Protein AF-A0A958L402-F1 (afdb_monomer_lite)

pLDDT: mean 72.67, std 13.92, range [39.25, 90.56]

Structure (mmCIF, N/CA/C/O backbone):
data_AF-A0A958L402-F1
#
_entry.id   AF-A0A958L402-F1
#
loop_
_atom_site.group_PDB
_atom_site.id
_atom_site.type_symbol
_atom_site.label_atom_id
_atom_site.label_alt_id
_atom_site.label_comp_id
_atom_site.label_asym_id
_atom_site.label_entity_id
_atom_site.label_seq_id
_atom_site.pdbx_PDB_ins_code
_atom_site.Cartn_x
_atom_site.Cartn_y
_atom_site.Cartn_z
_atom_site.occupancy
_atom_site.B_iso_or_equiv
_atom_site.auth_seq_id
_atom_site.auth_comp_id
_atom_site.auth_asym_id
_atom_site.auth_atom_id
_atom_site.pdbx_PDB_model_num
ATOM 1 N N . MET A 1 1 ? 1.029 9.260 -17.476 1.00 44.94 1 MET A N 1
ATOM 2 C CA . MET A 1 1 ? 0.482 8.055 -16.816 1.00 44.94 1 MET A CA 1
ATOM 3 C C . MET A 1 1 ? -0.829 8.477 -16.182 1.00 44.94 1 MET A C 1
ATOM 5 O O . MET A 1 1 ? -0.809 9.464 -15.459 1.00 44.94 1 MET A O 1
ATOM 9 N N . ALA A 1 2 ? -1.951 7.851 -16.539 1.00 44.78 2 ALA A N 1
ATOM 10 C CA . ALA A 1 2 ? -3.240 8.185 -15.935 1.00 44.78 2 ALA A CA 1
ATOM 11 C C . ALA A 1 2 ? -3.252 7.725 -14.471 1.00 44.78 2 ALA A C 1
ATOM 13 O O . ALA A 1 2 ? -2.714 6.658 -14.164 1.00 44.78 2 ALA A O 1
ATOM 14 N N . ASP A 1 3 ? -3.825 8.533 -13.579 1.00 52.25 3 ASP A N 1
ATOM 15 C CA . ASP A 1 3 ? -4.133 8.090 -12.223 1.00 52.25 3 ASP A CA 1
ATOM 16 C C . ASP A 1 3 ? -4.994 6.816 -12.287 1.00 52.25 3 ASP A C 1
ATOM 18 O O . ASP A 1 3 ? -5.918 6.724 -13.099 1.00 52.25 3 ASP A O 1
ATOM 22 N N . GLY A 1 4 ? -4.686 5.826 -11.445 1.00 52.94 4 GLY A N 1
ATOM 23 C CA . GLY A 1 4 ? -5.557 4.668 -11.259 1.00 52.94 4 GLY A CA 1
ATOM 24 C C . GLY A 1 4 ? -6.890 5.082 -10.628 1.00 52.94 4 GLY A C 1
ATOM 25 O O . GLY A 1 4 ? -7.111 6.252 -10.288 1.00 52.94 4 GLY A O 1
ATOM 26 N N . ALA A 1 5 ? -7.799 4.121 -10.455 1.00 53.59 5 ALA A N 1
ATOM 27 C CA . ALA A 1 5 ? -9.119 4.391 -9.891 1.00 53.59 5 ALA A CA 1
ATOM 28 C C . ALA A 1 5 ? -9.020 5.210 -8.584 1.00 53.59 5 ALA A C 1
ATOM 30 O O . ALA A 1 5 ? -8.203 4.922 -7.705 1.00 53.59 5 ALA A O 1
ATOM 31 N N . TYR A 1 6 ? -9.870 6.235 -8.458 1.00 53.06 6 TYR A N 1
ATOM 32 C CA . TYR A 1 6 ? -9.944 7.138 -7.298 1.00 53.06 6 TYR A CA 1
ATOM 33 C C . TYR A 1 6 ? -8.712 8.029 -7.058 1.00 53.06 6 TYR A C 1
ATOM 35 O O . TYR A 1 6 ? -8.452 8.410 -5.918 1.00 53.06 6 TYR A O 1
ATOM 43 N N . GLY A 1 7 ? -7.935 8.362 -8.097 1.00 52.12 7 GLY A N 1
ATOM 44 C CA . GLY A 1 7 ? -6.752 9.219 -7.930 1.00 52.12 7 GLY A CA 1
ATOM 45 C C . GLY A 1 7 ? -5.615 8.519 -7.181 1.00 52.12 7 GLY A C 1
ATOM 46 O O . GLY A 1 7 ? -4.750 9.181 -6.599 1.00 52.12 7 GLY A O 1
ATOM 47 N N . ARG A 1 8 ? -5.657 7.179 -7.141 1.00 64.38 8 ARG A N 1
ATOM 48 C CA . ARG A 1 8 ? -4.649 6.334 -6.507 1.00 64.38 8 ARG A CA 1
ATOM 49 C C . ARG A 1 8 ? -3.687 5.859 -7.570 1.00 64.38 8 ARG A C 1
ATOM 51 O O . ARG A 1 8 ? -4.074 5.172 -8.511 1.00 64.38 8 ARG A O 1
ATOM 58 N N . LEU A 1 9 ? -2.426 6.229 -7.418 1.00 64.94 9 LEU A N 1
ATOM 59 C CA . LEU A 1 9 ? -1.395 5.865 -8.375 1.00 64.94 9 LEU A CA 1
ATOM 60 C C . LEU A 1 9 ? -0.531 4.763 -7.774 1.00 64.94 9 LEU A C 1
ATOM 62 O O . LEU A 1 9 ? 0.084 4.961 -6.728 1.00 64.94 9 LEU A O 1
ATOM 66 N N . TRP A 1 10 ? -0.465 3.626 -8.455 1.00 69.44 10 TRP A N 1
ATOM 67 C CA . TRP A 1 10 ? 0.525 2.586 -8.208 1.00 69.44 10 TRP A CA 1
ATOM 68 C C . TRP A 1 10 ? 1.614 2.734 -9.269 1.00 69.44 10 TRP A C 1
ATOM 70 O O . TRP A 1 10 ? 1.343 2.583 -10.459 1.00 69.44 10 TRP A O 1
ATOM 80 N N . LYS A 1 11 ? 2.841 3.065 -8.860 1.00 67.88 11 LYS A N 1
ATOM 81 C CA . LYS A 1 11 ? 3.985 3.212 -9.770 1.00 67.88 11 LYS A CA 1
ATOM 82 C C . LYS A 1 11 ? 5.222 2.519 -9.223 1.00 67.88 11 LYS A C 1
ATOM 84 O O . LYS A 1 11 ? 5.400 2.417 -8.012 1.00 67.88 11 LYS A O 1
ATOM 89 N N . GLU A 1 12 ? 6.086 2.070 -10.119 1.00 69.12 12 GLU A N 1
ATOM 90 C CA . GLU A 1 12 ? 7.459 1.744 -9.752 1.00 69.12 12 GLU A CA 1
ATOM 91 C C . GLU A 1 12 ? 8.258 3.051 -9.663 1.00 69.12 12 GLU A C 1
ATOM 93 O O . GLU A 1 12 ? 8.074 3.954 -10.482 1.00 69.12 12 GLU A O 1
ATOM 98 N N . SER A 1 13 ? 9.073 3.203 -8.622 1.00 69.69 13 SER A N 1
ATOM 99 C CA . SER A 1 13 ? 10.040 4.293 -8.544 1.00 69.69 13 SER A CA 1
ATOM 100 C C . SER A 1 13 ? 11.216 4.003 -9.466 1.00 69.69 13 SER A C 1
ATOM 102 O O . SER A 1 13 ? 11.578 2.846 -9.669 1.00 69.69 13 SER A O 1
ATOM 104 N N . ASP A 1 14 ? 11.894 5.053 -9.920 1.00 67.00 14 ASP A N 1
ATOM 105 C CA . ASP A 1 14 ? 13.137 4.950 -10.696 1.00 67.00 14 ASP A CA 1
ATOM 106 C C . ASP A 1 14 ? 14.253 4.164 -9.976 1.00 67.00 14 ASP A C 1
ATOM 108 O O . ASP A 1 14 ? 15.218 3.728 -10.595 1.00 67.00 14 ASP A O 1
ATOM 112 N N . HIS A 1 15 ? 14.112 3.942 -8.664 1.00 68.06 15 HIS A N 1
ATOM 113 C CA . HIS A 1 15 ? 15.038 3.167 -7.838 1.00 68.06 15 HIS A CA 1
ATOM 114 C C . HIS A 1 15 ? 14.574 1.722 -7.569 1.00 68.06 15 HIS A C 1
ATOM 116 O O . HIS A 1 15 ? 15.159 1.053 -6.720 1.00 68.06 15 HIS A O 1
ATOM 122 N N . GLY A 1 16 ? 13.526 1.236 -8.244 1.00 63.69 16 GLY A N 1
ATOM 123 C CA . GLY A 1 16 ? 13.093 -0.164 -8.162 1.00 63.69 16 GLY A CA 1
ATOM 124 C C . GLY A 1 16 ? 12.143 -0.506 -7.008 1.00 63.69 16 GLY A C 1
ATOM 125 O O . GLY A 1 16 ? 12.003 -1.666 -6.632 1.00 63.69 16 GLY A O 1
ATOM 126 N N . GLY A 1 17 ? 11.473 0.486 -6.421 1.00 73.19 17 GLY A N 1
ATOM 127 C CA . GLY A 1 17 ? 10.523 0.275 -5.327 1.00 73.19 17 GLY A CA 1
ATOM 128 C C . GLY A 1 17 ? 9.081 0.516 -5.750 1.00 73.19 17 GLY A C 1
ATOM 129 O O . GLY A 1 17 ? 8.796 1.383 -6.570 1.00 73.19 17 GLY A O 1
ATOM 130 N N . LEU A 1 18 ? 8.144 -0.196 -5.138 1.00 76.69 18 LEU A N 1
ATOM 131 C CA . LEU A 1 18 ? 6.733 0.132 -5.258 1.00 76.69 18 LEU A CA 1
ATOM 132 C C . LEU A 1 18 ? 6.427 1.463 -4.559 1.00 76.69 18 LEU A C 1
ATOM 134 O O . LEU A 1 18 ? 6.808 1.662 -3.405 1.00 76.69 18 LEU A O 1
ATOM 138 N N . VAL A 1 19 ? 5.659 2.326 -5.220 1.00 78.56 19 VAL A N 1
ATOM 139 C CA . VAL A 1 19 ? 5.096 3.552 -4.658 1.00 78.56 19 VAL A CA 1
ATOM 140 C C . VAL A 1 19 ? 3.589 3.582 -4.880 1.00 78.56 19 VAL A C 1
ATOM 142 O O . VAL A 1 19 ? 3.102 3.400 -5.994 1.00 78.56 19 VAL A O 1
ATOM 145 N N . VAL A 1 20 ? 2.863 3.862 -3.803 1.00 79.50 20 VAL A N 1
ATOM 146 C CA . VAL A 1 20 ? 1.423 4.090 -3.792 1.00 79.50 20 VAL A CA 1
ATOM 147 C C . VAL A 1 20 ? 1.158 5.517 -3.346 1.00 79.50 20 VAL A C 1
ATOM 149 O O . VAL A 1 20 ? 1.594 5.938 -2.272 1.00 79.50 20 VAL A O 1
ATOM 152 N N . LEU A 1 21 ? 0.421 6.244 -4.178 1.00 79.50 21 LEU A N 1
ATOM 153 C CA . LEU A 1 21 ? -0.074 7.580 -3.879 1.00 79.50 21 LEU A CA 1
ATOM 154 C C . LEU A 1 21 ? -1.541 7.473 -3.491 1.00 79.50 21 LEU A C 1
ATOM 156 O O . LEU A 1 21 ? -2.344 6.960 -4.269 1.00 79.50 21 LEU A O 1
ATOM 160 N N . LEU A 1 22 ? -1.891 7.955 -2.303 1.00 77.06 22 LEU A N 1
ATOM 161 C CA . LEU A 1 22 ? -3.271 8.002 -1.835 1.00 77.06 22 LEU A CA 1
ATOM 162 C C . LEU A 1 22 ? -3.695 9.451 -1.648 1.00 77.06 22 LEU A C 1
ATOM 164 O O . LEU A 1 22 ? -3.083 10.192 -0.885 1.00 77.06 22 LEU A O 1
ATOM 168 N N . THR A 1 23 ? -4.775 9.860 -2.301 1.00 74.19 23 THR A N 1
ATOM 169 C CA . THR A 1 23 ? -5.512 11.058 -1.883 1.00 74.19 23 THR A CA 1
ATOM 170 C C . THR A 1 23 ? -6.148 10.813 -0.512 1.00 74.19 23 THR A C 1
ATOM 172 O O . THR A 1 23 ? -6.357 9.661 -0.111 1.00 74.19 23 THR A O 1
ATOM 175 N N . ARG A 1 24 ? -6.467 11.892 0.219 1.00 70.06 24 ARG A N 1
ATOM 176 C CA . ARG A 1 24 ? -7.172 11.781 1.508 1.00 70.06 24 ARG A CA 1
ATOM 177 C C . ARG A 1 24 ? -8.397 10.877 1.360 1.00 70.06 24 ARG A C 1
ATOM 179 O O . ARG A 1 24 ? -9.239 11.104 0.496 1.00 70.06 24 ARG A O 1
ATOM 186 N N . CYS A 1 25 ? -8.494 9.869 2.219 1.00 68.12 25 CYS A N 1
ATOM 187 C CA . CYS A 1 25 ? -9.646 8.977 2.275 1.00 68.12 25 CYS A CA 1
ATOM 188 C C . CYS A 1 25 ? -10.709 9.646 3.148 1.00 68.12 25 CYS A C 1
ATOM 190 O O . CYS A 1 25 ? -10.511 9.753 4.358 1.00 68.12 25 CYS A O 1
ATOM 192 N N . ASP A 1 26 ? -11.782 10.156 2.538 1.00 64.75 26 ASP A N 1
ATOM 193 C CA . ASP A 1 26 ? -12.902 10.799 3.247 1.00 64.75 26 ASP A CA 1
ATOM 194 C C . ASP A 1 26 ? -12.464 11.964 4.160 1.00 64.75 26 ASP A C 1
ATOM 196 O O . ASP A 1 26 ? -12.968 12.162 5.262 1.00 64.75 26 ASP A O 1
ATOM 200 N N . GLY A 1 27 ? -11.457 12.728 3.721 1.00 68.50 27 GLY A N 1
ATOM 201 C CA . GLY A 1 27 ? -10.886 13.839 4.491 1.00 68.50 27 GLY A CA 1
ATOM 202 C C . GLY A 1 27 ? -9.842 13.435 5.541 1.00 68.50 27 GLY A C 1
ATOM 203 O O . GLY A 1 27 ? -9.195 14.317 6.109 1.00 68.50 27 GLY A O 1
ATOM 204 N N . TYR A 1 28 ? -9.601 12.137 5.747 1.00 74.00 28 TYR A N 1
ATOM 205 C CA . TYR A 1 28 ? -8.592 11.615 6.671 1.00 74.00 28 TYR A CA 1
ATOM 206 C C . TYR A 1 28 ? -7.313 11.171 5.958 1.00 74.00 28 TYR A C 1
ATOM 208 O O . TYR A 1 28 ? -7.326 10.714 4.811 1.00 74.00 28 TYR A O 1
ATOM 216 N N . LYS A 1 29 ? -6.188 11.295 6.672 1.00 77.12 29 LYS A N 1
ATOM 217 C CA . LYS A 1 29 ? -4.895 10.769 6.227 1.00 77.12 29 LYS A CA 1
ATOM 218 C C . LYS A 1 29 ? -4.841 9.257 6.402 1.00 77.12 29 LYS A C 1
ATOM 220 O O . LYS A 1 29 ? -5.446 8.702 7.328 1.00 77.12 29 LYS A O 1
ATOM 225 N N . ALA A 1 30 ? -4.072 8.603 5.545 1.00 80.69 30 ALA A N 1
ATOM 226 C CA . ALA A 1 30 ? -3.748 7.197 5.726 1.00 80.69 30 ALA A CA 1
ATOM 227 C C . ALA A 1 30 ? -2.722 7.042 6.867 1.00 80.69 30 ALA A C 1
ATOM 229 O O . ALA A 1 30 ? -1.687 7.701 6.892 1.00 80.69 30 ALA A O 1
ATOM 230 N N . LYS A 1 31 ? -3.024 6.172 7.833 1.00 83.81 31 LYS A N 1
ATOM 231 C CA . LYS A 1 31 ? -2.141 5.800 8.950 1.00 83.81 31 LYS A CA 1
ATOM 232 C C . LYS A 1 31 ? -1.256 4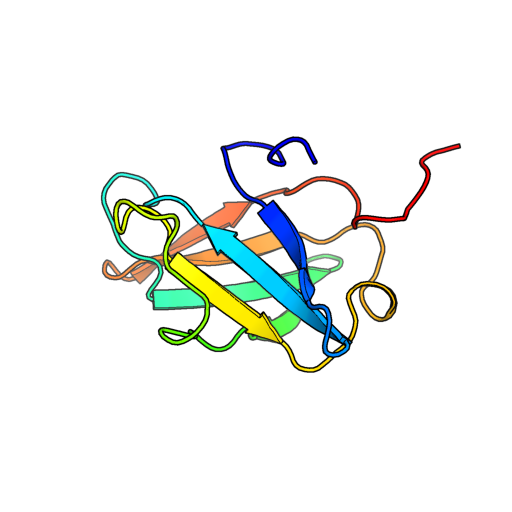.613 8.578 1.00 83.81 31 LYS A C 1
ATOM 234 O O . LYS A 1 31 ? -0.074 4.598 8.904 1.00 83.81 31 LYS A O 1
ATOM 239 N N . SER A 1 32 ? -1.826 3.618 7.907 1.00 87.44 32 SER A N 1
ATOM 240 C CA . SER A 1 32 ? -1.091 2.471 7.376 1.00 87.44 32 SER A CA 1
ATOM 241 C C . SER A 1 32 ? -1.727 1.976 6.087 1.00 87.44 32 SER A C 1
ATOM 243 O O . SER A 1 32 ? -2.936 2.112 5.884 1.00 87.44 32 SER A O 1
ATOM 245 N N . VAL A 1 33 ? -0.902 1.398 5.217 1.00 88.00 33 VAL A N 1
ATOM 246 C CA . VAL A 1 33 ? -1.347 0.807 3.956 1.00 88.00 33 VAL A CA 1
ATOM 247 C C . VAL A 1 33 ? -0.750 -0.583 3.836 1.00 88.00 33 VAL A C 1
ATOM 249 O O . VAL A 1 33 ? 0.459 -0.765 3.969 1.00 88.00 33 VAL A O 1
ATOM 252 N N . GLN A 1 34 ? -1.603 -1.567 3.597 1.00 90.56 34 GLN A N 1
ATOM 253 C CA . GLN A 1 34 ? -1.234 -2.964 3.434 1.00 90.56 34 GLN A CA 1
ATOM 254 C C . GLN A 1 34 ? -1.685 -3.446 2.060 1.00 90.56 34 GLN A C 1
ATOM 256 O O . GLN A 1 34 ? -2.752 -3.067 1.584 1.00 90.56 34 GLN A O 1
ATOM 261 N N . VAL A 1 35 ? -0.870 -4.281 1.426 1.00 87.88 35 VAL A N 1
ATOM 262 C CA . VAL A 1 35 ? -1.203 -4.935 0.161 1.00 87.88 35 VAL A CA 1
ATOM 263 C C . VAL A 1 35 ? -1.809 -6.286 0.490 1.00 87.88 35 VAL A C 1
ATOM 265 O O . VAL A 1 35 ? -1.198 -7.081 1.209 1.00 87.88 35 VAL A O 1
ATOM 268 N N . LEU A 1 36 ? -3.003 -6.540 -0.030 1.00 87.88 36 LEU A N 1
ATOM 269 C CA . LEU A 1 36 ? -3.700 -7.806 0.085 1.00 87.88 36 LEU A CA 1
ATOM 270 C C . LEU A 1 36 ? -3.692 -8.538 -1.248 1.00 87.88 36 LEU A C 1
ATOM 272 O O . LEU A 1 36 ? -3.864 -7.930 -2.298 1.00 87.88 36 LEU A O 1
ATOM 276 N N . SER A 1 37 ? -3.570 -9.856 -1.180 1.00 85.69 37 SER A N 1
ATOM 277 C CA . SER A 1 37 ? -3.800 -10.775 -2.290 1.00 85.69 37 SER A CA 1
ATOM 278 C C . SER A 1 37 ? -4.660 -11.918 -1.772 1.00 85.69 37 SER A C 1
ATOM 280 O O . SER A 1 37 ? -4.340 -12.497 -0.735 1.00 85.69 37 SER A O 1
ATOM 282 N N . ASN A 1 38 ? -5.763 -12.229 -2.456 1.00 84.94 38 ASN A N 1
ATOM 283 C CA . ASN A 1 38 ? -6.707 -13.283 -2.050 1.00 84.94 38 ASN A CA 1
ATOM 284 C C . ASN A 1 38 ? -7.147 -13.186 -0.571 1.00 84.94 38 ASN A C 1
ATOM 286 O O . ASN A 1 38 ? -7.219 -14.184 0.139 1.00 84.94 38 ASN A O 1
ATOM 290 N N . GLY A 1 39 ? -7.387 -11.963 -0.081 1.00 84.00 39 GLY A N 1
ATOM 291 C CA . GLY A 1 39 ? -7.820 -11.708 1.299 1.00 84.00 39 GLY A CA 1
ATOM 292 C C . GLY A 1 39 ? -6.717 -11.763 2.365 1.00 84.00 39 GLY A C 1
ATOM 293 O O . GLY A 1 39 ? -6.995 -11.485 3.529 1.00 84.00 39 GLY A O 1
ATOM 294 N N . GLN A 1 40 ? -5.468 -12.061 1.997 1.00 87.31 40 GLN A N 1
ATOM 295 C CA . GLN A 1 40 ? -4.331 -12.096 2.922 1.00 87.31 40 GLN A CA 1
ATOM 296 C C . GLN A 1 40 ? -3.406 -10.901 2.726 1.00 87.31 40 GLN A C 1
ATOM 298 O O . GLN A 1 40 ? -3.132 -10.506 1.596 1.00 87.31 40 GLN A O 1
ATOM 303 N N . VAL A 1 41 ? -2.882 -10.351 3.824 1.00 89.88 41 VAL A N 1
ATOM 304 C CA . VAL A 1 41 ? -1.860 -9.298 3.773 1.00 89.88 41 VAL A CA 1
ATOM 305 C C . VAL A 1 41 ? -0.528 -9.909 3.348 1.00 89.88 41 VAL A C 1
ATOM 307 O O . VAL A 1 41 ? 0.029 -10.739 4.059 1.00 89.88 41 VAL A O 1
ATOM 310 N N . ILE A 1 42 ? -0.001 -9.459 2.212 1.00 89.25 42 ILE A N 1
ATOM 311 C CA . ILE A 1 42 ? 1.276 -9.928 1.654 1.00 89.25 42 ILE A CA 1
ATOM 312 C C . ILE A 1 42 ? 2.414 -8.916 1.823 1.00 89.25 42 ILE A C 1
ATOM 314 O O . ILE A 1 42 ? 3.586 -9.275 1.709 1.00 89.25 42 ILE A O 1
ATOM 318 N N . ALA A 1 43 ? 2.088 -7.647 2.086 1.00 88.56 43 ALA A N 1
ATOM 319 C CA . ALA A 1 43 ? 3.067 -6.602 2.367 1.00 88.56 43 ALA A CA 1
ATOM 320 C C . ALA A 1 43 ? 2.449 -5.436 3.143 1.00 88.56 43 ALA A C 1
ATOM 322 O O . ALA A 1 43 ? 1.252 -5.170 3.043 1.00 88.56 43 ALA A O 1
ATOM 323 N N . THR A 1 44 ? 3.294 -4.688 3.850 1.00 89.75 44 THR A N 1
ATOM 324 C CA . THR A 1 44 ? 2.927 -3.422 4.495 1.00 89.75 44 THR A CA 1
ATOM 325 C C . THR A 1 44 ? 3.798 -2.318 3.919 1.00 89.75 44 THR A C 1
ATOM 327 O O . THR A 1 44 ? 5.023 -2.427 3.927 1.00 89.75 44 THR A O 1
ATOM 330 N N . LEU A 1 45 ? 3.176 -1.263 3.401 1.00 86.56 45 LEU A N 1
ATOM 331 C CA . LEU A 1 45 ? 3.882 -0.127 2.828 1.00 86.56 45 LEU A CA 1
ATOM 332 C C . LEU A 1 45 ? 4.308 0.839 3.938 1.00 86.56 45 LEU A C 1
ATOM 334 O O . LEU A 1 45 ? 3.525 1.171 4.830 1.00 86.56 45 LEU A O 1
ATOM 338 N N . ALA A 1 46 ? 5.541 1.326 3.859 1.00 84.44 46 ALA A N 1
ATOM 339 C CA . ALA A 1 46 ? 6.053 2.336 4.771 1.00 84.44 46 ALA A CA 1
ATOM 340 C C . ALA A 1 46 ? 5.665 3.734 4.279 1.00 84.44 46 ALA A C 1
ATOM 342 O O . ALA A 1 46 ? 5.830 4.043 3.097 1.00 84.44 46 ALA A O 1
ATOM 343 N N . TYR A 1 47 ? 5.191 4.592 5.182 1.00 82.81 47 TYR A N 1
ATOM 344 C CA . TYR A 1 47 ? 4.983 6.004 4.870 1.00 82.81 47 TYR A CA 1
ATOM 345 C C . TYR A 1 47 ? 6.315 6.658 4.482 1.00 82.81 47 TYR A C 1
ATOM 347 O O . TYR A 1 47 ? 7.342 6.440 5.129 1.00 82.81 47 TYR A O 1
ATOM 355 N N . SER A 1 48 ? 6.312 7.455 3.418 1.00 73.38 48 SER A N 1
ATOM 356 C CA . SER A 1 48 ? 7.494 8.156 2.933 1.00 73.38 48 SER A CA 1
ATOM 357 C C . SER A 1 48 ? 7.174 9.622 2.692 1.00 73.38 48 SER A C 1
ATOM 359 O O . SER A 1 48 ? 6.620 9.982 1.664 1.00 73.38 48 SER A O 1
ATOM 361 N N . SER A 1 49 ? 7.590 10.479 3.624 1.00 63.38 49 SER A N 1
ATOM 362 C CA . SER A 1 49 ? 7.515 11.940 3.479 1.00 63.38 49 SER A CA 1
ATOM 363 C C . SER A 1 49 ? 8.476 12.506 2.426 1.00 63.38 49 SER A C 1
ATOM 365 O O . SER A 1 49 ? 8.330 13.657 2.033 1.00 63.38 49 SER A O 1
ATOM 367 N N . ALA A 1 50 ? 9.471 11.718 2.002 1.00 54.19 50 ALA A N 1
ATOM 368 C CA . ALA A 1 50 ? 10.548 12.144 1.107 1.00 54.19 50 ALA A CA 1
ATOM 369 C C . ALA A 1 50 ? 10.194 12.041 -0.384 1.00 54.19 50 ALA A C 1
ATOM 371 O O . ALA A 1 50 ? 10.863 12.641 -1.219 1.00 54.19 50 ALA A O 1
ATOM 372 N N . ALA A 1 51 ? 9.167 11.270 -0.739 1.00 53.09 51 ALA A N 1
ATOM 373 C CA . ALA A 1 51 ? 8.659 11.272 -2.099 1.00 53.09 51 ALA A CA 1
ATOM 374 C C . ALA A 1 51 ? 7.747 12.495 -2.216 1.00 53.09 51 ALA A C 1
ATOM 376 O O . ALA A 1 51 ? 6.734 12.513 -1.527 1.00 53.09 51 ALA A O 1
ATOM 377 N N . ASN A 1 52 ? 8.141 13.497 -3.016 1.00 48.66 52 ASN A N 1
ATOM 378 C CA . ASN A 1 52 ? 7.431 14.766 -3.223 1.00 48.66 52 ASN A CA 1
ATOM 379 C C . ASN A 1 52 ? 5.923 14.588 -3.057 1.00 48.66 52 ASN A C 1
ATOM 381 O O . ASN A 1 52 ? 5.338 14.020 -3.982 1.00 48.66 52 ASN A O 1
ATOM 385 N N . PRO A 1 53 ? 5.289 15.041 -1.955 1.00 53.22 53 PRO A N 1
ATOM 386 C CA . PRO A 1 53 ? 3.844 15.141 -1.965 1.00 53.22 53 PRO A CA 1
ATOM 387 C C . PRO A 1 53 ? 3.514 15.921 -3.231 1.00 53.22 53 PRO A C 1
ATOM 389 O O . PRO A 1 53 ? 4.159 16.940 -3.488 1.00 53.22 53 PRO A O 1
ATOM 392 N N . ASP A 1 54 ? 2.633 15.377 -4.071 1.00 53.53 54 ASP A N 1
ATOM 393 C CA . ASP A 1 54 ? 2.130 16.060 -5.268 1.00 53.53 54 ASP A CA 1
ATOM 394 C C . ASP A 1 54 ? 2.055 17.565 -4.973 1.00 53.53 54 ASP A C 1
ATOM 396 O O . ASP A 1 54 ? 1.537 17.869 -3.899 1.00 53.53 54 ASP A O 1
ATOM 400 N N . GLN A 1 55 ? 2.673 18.437 -5.793 1.00 44.16 55 GLN A N 1
ATOM 401 C CA . GLN A 1 55 ? 3.176 19.805 -5.482 1.00 44.16 55 GLN A CA 1
ATOM 402 C C . GLN A 1 55 ? 2.325 20.678 -4.525 1.00 44.16 55 GLN A C 1
ATOM 404 O O . GLN A 1 55 ? 2.830 21.640 -3.952 1.00 44.16 55 GLN A O 1
ATOM 409 N N . CYS A 1 56 ? 1.055 20.345 -4.321 1.00 50.75 56 CYS A N 1
ATOM 410 C CA . CYS A 1 56 ? 0.114 20.922 -3.370 1.00 50.75 56 CYS A CA 1
ATOM 411 C C . CYS A 1 56 ? -0.026 20.225 -1.988 1.00 50.75 56 CYS A C 1
ATOM 413 O O . CYS A 1 56 ? -0.875 20.648 -1.209 1.00 50.75 56 CYS A O 1
ATOM 415 N N . GLY A 1 57 ? 0.716 19.165 -1.638 1.00 58.09 57 GLY A N 1
ATOM 416 C CA . GLY A 1 57 ? 0.581 18.514 -0.318 1.00 58.0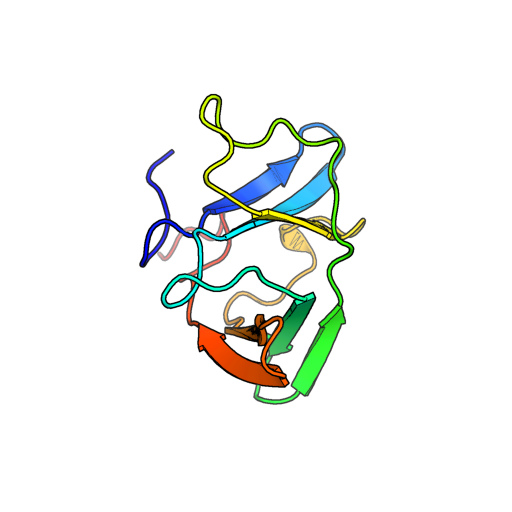9 57 GLY A CA 1
ATOM 417 C C . GLY A 1 57 ? -0.630 17.577 -0.165 1.00 58.09 57 GLY A C 1
ATOM 418 O O . GLY A 1 57 ? -0.993 17.208 0.953 1.00 58.09 57 GLY A O 1
ATOM 419 N N . ASN A 1 58 ? -1.294 17.221 -1.269 1.00 66.69 58 ASN A N 1
ATOM 420 C CA . ASN A 1 58 ? -2.640 16.631 -1.244 1.00 66.69 58 ASN A CA 1
ATOM 421 C C . ASN A 1 58 ? -2.684 15.095 -1.201 1.00 66.69 58 ASN A C 1
ATOM 423 O O . ASN A 1 58 ? -3.756 14.523 -0.979 1.00 66.69 58 ASN A O 1
ATOM 427 N N . ARG A 1 59 ? -1.549 14.423 -1.421 1.00 73.62 59 ARG A N 1
ATOM 428 C CA . ARG A 1 59 ? -1.456 12.959 -1.498 1.00 73.62 59 ARG A CA 1
ATOM 429 C C . ARG A 1 59 ? -0.454 12.434 -0.470 1.00 73.62 59 ARG A C 1
ATOM 431 O O . ARG A 1 59 ? 0.644 12.970 -0.344 1.00 73.62 59 ARG A O 1
ATOM 438 N N . ASP A 1 60 ? -0.838 11.384 0.250 1.00 76.00 60 ASP A N 1
ATOM 439 C CA . ASP A 1 60 ? 0.033 10.631 1.148 1.00 76.00 60 ASP A CA 1
ATOM 440 C C . ASP A 1 60 ? 0.812 9.580 0.342 1.00 76.00 60 ASP A C 1
ATOM 442 O O . ASP A 1 60 ? 0.272 8.930 -0.560 1.00 76.00 60 ASP A O 1
ATOM 446 N N . HIS A 1 61 ? 2.095 9.425 0.661 1.00 80.75 61 HIS A N 1
ATOM 447 C CA . HIS A 1 61 ? 3.026 8.599 -0.100 1.00 80.75 61 HIS A CA 1
ATOM 448 C C . HIS A 1 61 ? 3.447 7.378 0.710 1.00 80.75 61 HIS A C 1
ATOM 450 O O . HIS A 1 61 ? 3.969 7.493 1.821 1.00 80.75 61 HIS A O 1
ATOM 456 N N . PHE A 1 62 ? 3.261 6.199 0.126 1.00 83.56 62 PHE A N 1
ATOM 457 C CA . PHE A 1 62 ? 3.625 4.929 0.738 1.00 83.56 62 PHE A CA 1
ATOM 458 C C . PHE A 1 62 ? 4.519 4.133 -0.199 1.00 83.56 62 PHE A C 1
ATOM 460 O O . PHE A 1 62 ? 4.276 4.091 -1.402 1.00 83.56 62 PHE A O 1
ATOM 467 N N . ARG A 1 63 ? 5.562 3.501 0.340 1.00 83.19 63 ARG A N 1
ATOM 468 C CA . ARG A 1 63 ? 6.550 2.764 -0.451 1.00 83.19 63 ARG A CA 1
ATOM 469 C C . ARG A 1 63 ? 6.800 1.356 0.063 1.00 83.19 63 ARG A C 1
ATOM 471 O O . ARG A 1 63 ? 6.709 1.097 1.262 1.00 83.19 63 ARG A O 1
ATOM 478 N N . HIS A 1 64 ? 7.198 0.472 -0.843 1.00 85.31 64 HIS A N 1
ATOM 479 C CA . HIS A 1 64 ? 7.759 -0.834 -0.521 1.00 85.31 64 HIS A CA 1
ATOM 480 C C . HIS A 1 64 ? 9.071 -1.042 -1.288 1.00 85.31 64 HIS A C 1
ATOM 482 O O . HIS A 1 64 ? 9.148 -0.659 -2.452 1.00 85.31 64 HIS A O 1
ATOM 488 N N . PRO A 1 65 ? 10.095 -1.671 -0.686 1.00 82.19 65 PRO A N 1
ATOM 489 C CA . PRO A 1 65 ? 11.370 -1.924 -1.364 1.00 82.19 65 PRO A CA 1
ATOM 490 C C . PRO A 1 65 ? 11.284 -2.979 -2.477 1.00 82.19 65 PRO A C 1
ATOM 492 O O . PRO A 1 65 ? 12.194 -3.083 -3.285 1.00 82.19 65 PRO A O 1
ATOM 495 N N . LYS A 1 66 ? 10.214 -3.783 -2.515 1.00 82.62 66 LYS A N 1
ATOM 496 C CA . LYS A 1 66 ? 9.995 -4.740 -3.612 1.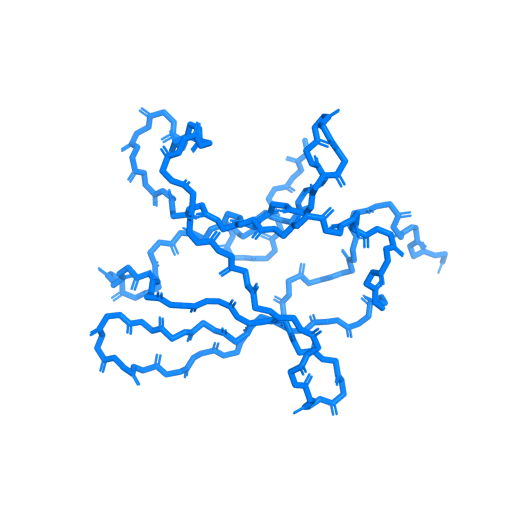00 82.62 66 LYS A CA 1
ATOM 497 C C . LYS A 1 66 ? 9.465 -4.010 -4.845 1.00 82.62 66 LYS A C 1
ATOM 499 O O . LYS A 1 66 ? 8.552 -3.193 -4.713 1.00 82.62 66 LYS A O 1
ATOM 504 N N . HIS A 1 67 ? 9.986 -4.388 -6.007 1.00 78.81 67 HIS A N 1
ATOM 505 C CA . HIS A 1 67 ? 9.497 -3.975 -7.320 1.00 78.81 67 HIS A CA 1
ATOM 506 C C . HIS A 1 67 ? 8.010 -4.286 -7.488 1.00 78.81 67 HIS A C 1
ATOM 508 O O . HIS A 1 67 ? 7.511 -5.285 -6.957 1.00 78.81 67 HIS A O 1
ATOM 514 N N . ALA A 1 68 ? 7.307 -3.478 -8.286 1.00 72.88 68 ALA A N 1
ATOM 515 C CA . ALA A 1 68 ? 5.890 -3.705 -8.574 1.00 72.88 68 ALA A CA 1
ATOM 516 C C . ALA A 1 68 ? 5.672 -5.073 -9.247 1.00 72.88 68 ALA A C 1
ATOM 518 O O . ALA A 1 68 ? 4.659 -5.733 -9.014 1.00 72.88 68 ALA A O 1
ATOM 519 N N . ALA A 1 69 ? 6.661 -5.535 -10.019 1.00 74.75 69 ALA A N 1
ATOM 520 C CA . ALA A 1 69 ? 6.626 -6.824 -10.693 1.00 74.75 69 ALA A CA 1
ATOM 521 C C . ALA A 1 69 ? 6.618 -8.038 -9.741 1.00 74.75 69 ALA A C 1
ATOM 523 O O . ALA A 1 69 ? 6.162 -9.111 -10.132 1.00 74.75 69 ALA A O 1
ATOM 524 N N . SER A 1 70 ? 7.096 -7.880 -8.501 1.00 78.88 70 SER A N 1
ATOM 525 C CA . SER A 1 70 ? 7.119 -8.950 -7.494 1.00 78.88 70 SER A CA 1
ATOM 526 C C . SER A 1 70 ? 5.772 -9.164 -6.801 1.00 78.88 70 SER A C 1
ATOM 528 O O . SER A 1 70 ? 5.635 -10.099 -6.013 1.00 78.88 70 SER A O 1
ATOM 530 N N . PHE A 1 71 ? 4.796 -8.288 -7.046 1.00 78.19 71 PHE A N 1
ATOM 531 C CA . PHE A 1 71 ? 3.446 -8.423 -6.516 1.00 78.19 71 PHE A CA 1
ATOM 532 C C . PHE A 1 71 ? 2.543 -9.167 -7.510 1.00 78.19 71 PHE A C 1
ATOM 534 O O . PHE A 1 71 ? 2.723 -9.031 -8.726 1.00 78.19 71 PHE A O 1
ATOM 541 N N . PRO A 1 72 ? 1.571 -9.953 -7.011 1.00 77.88 72 PRO A N 1
ATOM 542 C CA . PRO A 1 72 ? 0.600 -10.621 -7.867 1.00 77.88 72 PRO A CA 1
ATOM 543 C C . PRO A 1 72 ? -0.258 -9.600 -8.639 1.00 77.88 72 PRO A C 1
ATOM 545 O O . PRO A 1 72 ? -0.374 -8.448 -8.219 1.00 77.88 72 PRO A O 1
ATOM 548 N N . PRO A 1 73 ? -0.861 -9.998 -9.774 1.00 70.06 73 PRO A N 1
ATOM 549 C CA . PRO A 1 73 ? -1.599 -9.079 -10.642 1.00 70.06 73 PRO A CA 1
ATOM 550 C C . PRO A 1 73 ? -2.888 -8.537 -10.009 1.00 70.06 73 PRO A C 1
ATOM 552 O O . PRO A 1 73 ? -3.255 -7.401 -10.294 1.00 70.06 73 PRO A O 1
ATOM 555 N N . ASN A 1 74 ? -3.542 -9.324 -9.146 1.00 76.19 74 ASN A N 1
ATOM 556 C CA . ASN A 1 74 ? -4.790 -8.961 -8.474 1.00 76.19 74 ASN A CA 1
ATOM 557 C C . ASN A 1 74 ? -4.513 -8.651 -7.008 1.00 76.19 74 ASN A C 1
ATOM 559 O O . ASN A 1 74 ?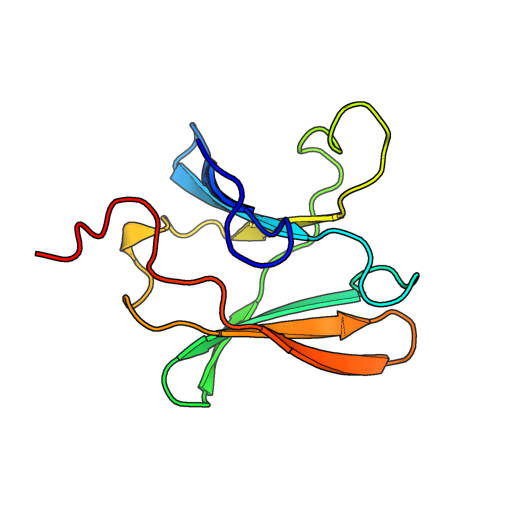 -4.371 -9.556 -6.182 1.00 76.19 74 ASN A O 1
ATOM 563 N N . ILE A 1 75 ? -4.425 -7.367 -6.695 1.00 80.94 75 ILE A N 1
ATOM 564 C CA . ILE A 1 75 ? -4.094 -6.888 -5.360 1.00 80.94 75 ILE A CA 1
ATOM 565 C C . ILE A 1 75 ? -5.079 -5.823 -4.908 1.00 80.94 75 ILE A C 1
ATOM 567 O O . ILE A 1 75 ? -5.523 -4.981 -5.680 1.00 80.94 75 ILE A O 1
ATOM 571 N N . LEU A 1 76 ? -5.366 -5.838 -3.614 1.00 84.94 76 LEU A N 1
ATOM 572 C CA . LEU A 1 76 ? -6.157 -4.813 -2.955 1.00 84.94 76 LEU A CA 1
ATOM 573 C C . LEU A 1 76 ? -5.265 -4.026 -2.006 1.00 84.94 76 LEU A C 1
ATOM 575 O O . LEU A 1 76 ? -4.330 -4.562 -1.413 1.00 84.94 76 LEU A O 1
ATOM 579 N N . LEU A 1 77 ? -5.579 -2.755 -1.809 1.00 86.44 77 LEU A N 1
ATOM 580 C CA . LEU A 1 77 ? -4.982 -1.951 -0.757 1.00 86.44 77 LEU A CA 1
ATOM 581 C C . LEU A 1 77 ? -5.923 -1.878 0.433 1.00 86.44 77 LEU A C 1
ATOM 583 O O . LEU A 1 77 ? -7.016 -1.333 0.320 1.00 86.44 77 LEU A O 1
ATOM 587 N N . LEU A 1 78 ? -5.479 -2.365 1.586 1.00 89.75 78 LEU A N 1
ATOM 588 C CA . LEU A 1 78 ? -6.125 -2.098 2.862 1.00 89.75 78 LEU A CA 1
ATOM 589 C C . LEU A 1 78 ? -5.483 -0.869 3.490 1.00 89.75 78 LEU A C 1
ATOM 591 O O . LEU A 1 78 ? -4.337 -0.896 3.939 1.00 89.75 78 LEU A O 1
ATOM 595 N N . VAL A 1 79 ? -6.243 0.212 3.531 1.00 88.00 79 VAL A N 1
ATOM 596 C CA . VAL A 1 79 ? -5.846 1.480 4.127 1.00 88.00 79 VAL A CA 1
ATOM 597 C C . VAL A 1 79 ? -6.510 1.592 5.486 1.00 88.00 79 VAL A C 1
ATOM 599 O O . VAL A 1 79 ? -7.734 1.530 5.593 1.00 88.00 79 VAL A O 1
ATOM 602 N N . THR A 1 80 ? -5.707 1.778 6.527 1.00 88.50 80 THR A N 1
ATOM 603 C CA . THR A 1 80 ? -6.209 2.183 7.841 1.00 88.50 80 THR A CA 1
ATOM 604 C C . THR A 1 80 ? -6.042 3.688 7.962 1.00 88.50 80 THR A C 1
ATOM 606 O O . THR A 1 80 ? -4.934 4.194 7.790 1.00 88.50 80 THR A O 1
ATOM 609 N N . THR A 1 81 ? -7.116 4.421 8.238 1.00 87.06 81 THR A N 1
ATOM 610 C CA . THR A 1 81 ? -7.076 5.881 8.405 1.00 87.06 81 THR A CA 1
ATOM 611 C C . THR A 1 81 ? -6.616 6.270 9.811 1.00 87.06 81 THR A C 1
ATOM 613 O O . THR A 1 81 ? -6.513 5.437 10.717 1.00 87.06 81 THR A O 1
ATOM 616 N N . THR A 1 82 ? -6.368 7.560 10.038 1.00 84.69 82 THR A N 1
ATOM 617 C CA . THR A 1 82 ? -6.080 8.092 11.383 1.00 84.69 82 THR A CA 1
ATOM 618 C C . THR A 1 82 ? -7.220 7.890 12.388 1.00 84.69 82 THR A C 1
ATOM 620 O O . THR A 1 82 ? -6.960 7.878 13.588 1.00 84.69 82 THR A O 1
ATOM 623 N N . LYS A 1 83 ? -8.456 7.653 11.926 1.00 86.19 83 LYS A N 1
ATOM 624 C CA . LYS A 1 83 ? -9.606 7.267 12.762 1.00 86.19 83 LYS A CA 1
ATOM 625 C C . LYS A 1 83 ? -9.681 5.768 13.076 1.00 86.19 83 LYS A C 1
ATOM 627 O O . LYS A 1 83 ? -10.644 5.322 13.688 1.00 86.19 83 LYS A O 1
ATOM 632 N N . ASN A 1 84 ? -8.672 4.991 12.677 1.00 85.69 84 ASN A N 1
ATOM 633 C CA . ASN A 1 84 ? -8.665 3.526 12.723 1.00 85.69 84 ASN A CA 1
ATOM 634 C C . ASN A 1 84 ? -9.774 2.871 11.874 1.00 85.69 84 ASN A C 1
ATOM 636 O O . ASN A 1 84 ? -10.090 1.699 12.073 1.00 85.69 84 ASN A O 1
ATOM 640 N N . GLU A 1 85 ? -10.332 3.589 10.896 1.00 87.50 85 GLU A N 1
ATOM 641 C CA . GLU A 1 85 ? -11.235 2.994 9.911 1.00 87.50 85 GLU A CA 1
ATOM 642 C C . GLU A 1 85 ? -10.428 2.234 8.864 1.00 87.50 85 GLU A C 1
ATOM 644 O O . GLU A 1 85 ? -9.398 2.716 8.391 1.00 87.50 85 GLU A O 1
ATOM 649 N N . LYS A 1 86 ? -10.911 1.052 8.488 1.00 87.94 86 LYS A N 1
ATOM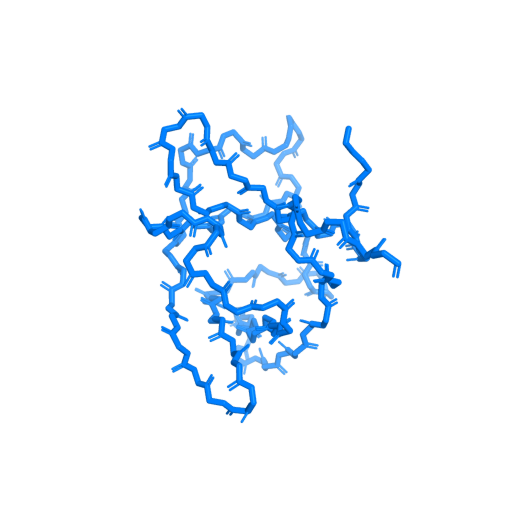 650 C CA . LYS A 1 86 ? -10.290 0.193 7.482 1.00 87.94 86 LYS A CA 1
ATOM 651 C C . LYS A 1 86 ? -11.066 0.292 6.178 1.00 87.94 86 LYS A C 1
ATOM 653 O O . LYS A 1 86 ? -12.277 0.088 6.163 1.00 87.94 86 LYS A O 1
ATOM 658 N N . ARG A 1 87 ? -10.368 0.582 5.085 1.00 85.81 87 ARG A N 1
ATOM 659 C CA . ARG A 1 87 ? -10.942 0.668 3.741 1.00 85.81 87 ARG A CA 1
ATOM 660 C C . ARG A 1 87 ? -10.137 -0.202 2.791 1.00 85.81 87 ARG A C 1
ATOM 662 O O . ARG A 1 87 ? -8.914 -0.107 2.767 1.00 85.81 87 ARG A O 1
ATOM 669 N N . CYS A 1 88 ? -10.828 -1.036 2.025 1.00 85.12 88 CYS A N 1
ATOM 670 C CA . CYS A 1 88 ? -10.224 -1.827 0.962 1.00 85.12 88 CYS A CA 1
ATOM 671 C C . CYS A 1 88 ? -10.440 -1.125 -0.370 1.00 85.12 88 CYS A C 1
ATOM 673 O O . CYS A 1 88 ? -11.557 -0.714 -0.681 1.00 85.12 88 CYS A O 1
ATOM 675 N N . TYR A 1 89 ? -9.382 -1.025 -1.157 1.00 81.19 89 TYR A N 1
ATOM 676 C CA . TYR A 1 89 ? -9.425 -0.401 -2.462 1.00 81.19 89 TYR A CA 1
ATOM 677 C C . TYR A 1 89 ? -8.854 -1.336 -3.506 1.00 81.19 89 TYR A C 1
ATOM 679 O O . TYR A 1 89 ? -7.713 -1.780 -3.390 1.00 81.19 89 TYR A O 1
ATOM 687 N N . ASP A 1 90 ? -9.655 -1.585 -4.533 1.00 78.50 90 ASP A N 1
ATOM 688 C CA . ASP A 1 90 ? -9.146 -2.082 -5.795 1.00 78.50 90 ASP A CA 1
ATOM 689 C C . ASP A 1 90 ? -8.512 -0.910 -6.547 1.00 78.50 90 ASP A C 1
ATOM 691 O O . ASP A 1 90 ? -9.099 0.169 -6.673 1.00 78.50 90 ASP A O 1
ATOM 695 N N . ILE A 1 91 ? -7.266 -1.096 -6.951 1.00 69.81 91 ILE A N 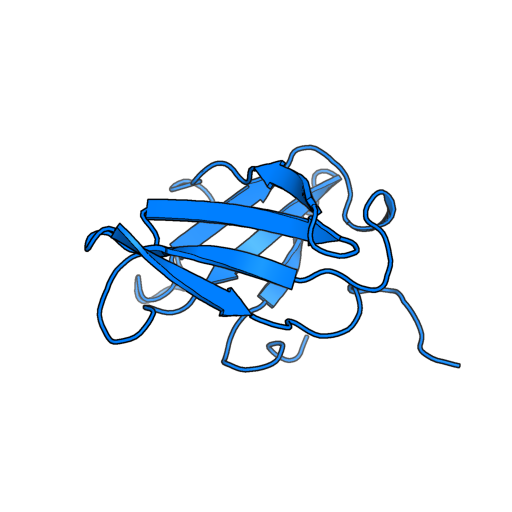1
ATOM 696 C CA . ILE A 1 91 ? -6.455 -0.082 -7.634 1.00 69.81 91 ILE A CA 1
ATOM 697 C C . ILE A 1 91 ? -6.173 -0.478 -9.084 1.00 69.81 91 ILE A C 1
ATOM 699 O O . ILE A 1 91 ? -5.344 0.150 -9.742 1.00 69.81 91 ILE A O 1
ATOM 703 N N . GLY A 1 92 ? -6.886 -1.491 -9.583 1.00 66.62 92 GLY A N 1
ATOM 704 C CA . GLY A 1 92 ? -6.677 -2.058 -10.900 1.00 66.62 92 GLY A CA 1
ATOM 705 C C . GLY A 1 92 ? -5.389 -2.883 -11.020 1.00 66.62 92 GLY A C 1
ATOM 706 O O . GLY A 1 92 ? -4.668 -3.105 -10.041 1.00 66.62 92 GLY A O 1
ATOM 707 N N . PRO A 1 93 ? -5.099 -3.366 -12.240 1.00 62.81 93 PRO A N 1
ATOM 708 C CA . PRO A 1 93 ? -3.928 -4.187 -12.506 1.00 62.81 93 PRO A CA 1
ATOM 709 C C . PRO A 1 93 ? -2.634 -3.401 -12.271 1.00 62.81 93 PRO A C 1
ATOM 711 O O . PRO A 1 93 ? -2.558 -2.195 -12.520 1.00 62.81 93 PRO A O 1
ATOM 714 N N . ARG A 1 94 ? -1.582 -4.104 -11.829 1.00 63.69 94 ARG A N 1
ATOM 715 C CA . ARG A 1 94 ? -0.245 -3.514 -11.647 1.00 63.69 94 ARG A CA 1
ATOM 716 C C . ARG A 1 94 ? 0.218 -2.769 -12.923 1.00 63.69 94 ARG A C 1
ATOM 718 O O . ARG A 1 94 ? -0.026 -3.254 -14.034 1.00 63.69 94 ARG A O 1
ATOM 725 N N . PRO A 1 95 ? 0.955 -1.651 -12.807 1.00 54.56 95 PRO A N 1
ATOM 726 C CA . PRO A 1 95 ? 1.556 -0.984 -13.956 1.00 54.56 95 PRO A CA 1
ATOM 727 C C . PRO A 1 95 ? 2.504 -1.951 -14.673 1.00 54.56 95 PRO A C 1
ATOM 729 O O . PRO A 1 95 ? 3.334 -2.607 -14.046 1.00 54.56 95 PRO A O 1
ATOM 732 N N . GLY A 1 96 ? 2.345 -2.069 -15.991 1.00 52.28 96 GLY A N 1
ATOM 733 C CA . GLY A 1 96 ? 3.111 -3.005 -16.820 1.00 52.28 96 GLY A CA 1
ATOM 734 C C . GLY A 1 96 ? 2.501 -4.404 -16.955 1.00 52.28 96 GLY A C 1
ATOM 735 O O . GLY A 1 96 ? 2.963 -5.171 -17.796 1.00 52.28 96 GLY A O 1
ATOM 736 N N . SER A 1 97 ? 1.431 -4.743 -16.223 1.00 52.47 97 SER A N 1
ATOM 737 C CA . SER A 1 97 ? 0.550 -5.831 -16.661 1.00 52.47 97 SER A CA 1
ATOM 738 C C . SER A 1 97 ? -0.290 -5.319 -17.823 1.00 52.47 97 SER A C 1
ATOM 740 O O . SER A 1 97 ? -1.329 -4.696 -17.620 1.00 52.47 97 SER A O 1
ATOM 742 N N . ARG A 1 98 ? 0.170 -5.561 -19.055 1.00 39.25 98 ARG A N 1
ATOM 743 C CA . ARG A 1 98 ? -0.745 -5.596 -20.198 1.00 39.25 98 ARG A CA 1
ATOM 744 C C . ARG A 1 98 ? -1.830 -6.619 -19.860 1.00 39.25 98 ARG A C 1
ATOM 746 O O . ARG A 1 98 ? -1.518 -7.785 -19.638 1.00 39.25 98 ARG A O 1
ATOM 753 N N . VAL A 1 99 ? -3.066 -6.150 -19.748 1.00 45.72 99 VAL A N 1
ATOM 754 C CA . VAL A 1 99 ? -4.224 -7.000 -20.003 1.00 45.72 99 VAL A CA 1
ATOM 755 C C . VAL A 1 99 ? -4.203 -7.247 -21.511 1.00 45.72 99 VAL A C 1
ATOM 757 O O . VAL A 1 99 ? -4.247 -6.286 -22.279 1.00 45.72 99 VAL A O 1
ATOM 760 N N . ASP A 1 100 ? -3.933 -8.490 -21.898 1.00 39.28 100 ASP A N 1
ATOM 761 C CA . ASP A 1 100 ? -4.174 -8.978 -23.260 1.00 39.28 100 ASP A CA 1
ATOM 762 C C . ASP A 1 100 ? -5.687 -9.120 -23.473 1.00 39.28 100 ASP A C 1
ATOM 764 O O . ASP A 1 100 ? -6.356 -9.592 -22.518 1.00 39.28 100 ASP A O 1
#

Sequence (100 aa):
MADGAYGRLWKESDHGGLVVLLTRCDGYKAKSVQVLSNGQVIATLAYSSAANPDQCGNRDHFRHPKHAASFPPNILLLVTTTKNEKRCYDIGPRPGSRVD

Radius of gyration: 12.67 Å; chains: 1; bounding box: 28×34×36 Å

Secondary structure (DSSP, 8-state):
---BGGGBEEEE-TTS-EEEEEE-BTTBPEEEEEEEETTEEEEEEEE-TTS---TTT-EEEEEESS-GGGS-SS-EEEEEETT--EEEEE--SPTT----

Foldseek 3Di:
DDQFPPNWDWDQDPLQKTKIKAFADVVFDFPWKFKDDPRDTPGTWDWDPPPPCPVVVGITMTIDNHGLVPDDQFIWIWTQTPVRDTDIDGRHGGPPPPPD